Protein AF-A0A3B9KB75-F1 (afdb_monomer)

Mean predicted aligned error: 17.99 Å

Structure (mmCIF, N/CA/C/O backbone):
data_AF-A0A3B9KB75-F1
#
_entry.id   AF-A0A3B9KB75-F1
#
loop_
_atom_site.group_PDB
_atom_site.id
_atom_site.type_symbol
_atom_site.label_atom_id
_atom_site.label_alt_id
_atom_site.label_comp_id
_atom_site.label_asym_id
_atom_site.label_entity_id
_atom_site.label_seq_id
_atom_site.pdbx_PDB_ins_code
_atom_site.Cartn_x
_atom_site.Cartn_y
_atom_site.Cartn_z
_atom_site.occupancy
_atom_site.B_iso_or_equiv
_atom_site.auth_seq_id
_atom_site.auth_comp_id
_atom_site.auth_asym_id
_atom_site.auth_atom_id
_atom_site.pdbx_PDB_model_num
ATOM 1 N N . LEU A 1 1 ? 3.371 -0.347 7.540 1.00 91.69 1 LEU A N 1
ATOM 2 C CA . LEU A 1 1 ? 2.312 -0.522 8.559 1.00 91.69 1 LEU A CA 1
ATOM 3 C C . LEU A 1 1 ? 0.916 -0.661 7.947 1.00 91.69 1 LEU A C 1
ATOM 5 O O . LEU A 1 1 ? 0.312 -1.701 8.153 1.00 91.69 1 LEU A O 1
ATOM 9 N N . GLY A 1 2 ? 0.418 0.308 7.161 1.00 95.50 2 GLY A N 1
ATOM 10 C CA . GLY A 1 2 ? -0.931 0.232 6.563 1.00 95.50 2 GLY A CA 1
ATOM 11 C C . GLY A 1 2 ? -1.220 -1.076 5.812 1.00 95.50 2 GLY A C 1
ATOM 12 O O . GLY A 1 2 ? -2.215 -1.731 6.095 1.00 95.50 2 GLY A O 1
ATOM 13 N N . ALA A 1 3 ? -0.297 -1.525 4.954 1.00 96.75 3 ALA A N 1
ATOM 14 C CA . ALA A 1 3 ? -0.431 -2.798 4.237 1.00 96.75 3 ALA A CA 1
ATOM 15 C C . ALA A 1 3 ? -0.506 -4.023 5.167 1.00 96.75 3 ALA A C 1
ATOM 17 O O . ALA A 1 3 ? -1.253 -4.962 4.897 1.00 96.75 3 ALA A O 1
ATOM 18 N N . THR A 1 4 ? 0.236 -4.001 6.276 1.00 96.44 4 THR A N 1
ATOM 19 C CA . THR A 1 4 ? 0.211 -5.054 7.298 1.00 96.44 4 THR A CA 1
ATOM 20 C C . THR A 1 4 ? -1.165 -5.122 7.951 1.00 96.44 4 THR A C 1
ATOM 22 O O . THR A 1 4 ? -1.771 -6.185 7.967 1.00 96.44 4 THR A O 1
ATOM 25 N N . LEU A 1 5 ? -1.691 -3.986 8.424 1.00 96.00 5 LEU A N 1
ATOM 26 C CA . LEU A 1 5 ? -3.015 -3.927 9.049 1.00 96.00 5 LEU A CA 1
ATOM 27 C C . LEU A 1 5 ? -4.126 -4.298 8.068 1.00 96.00 5 LEU A C 1
ATOM 29 O O . LEU A 1 5 ? -5.001 -5.081 8.412 1.00 96.00 5 LEU A O 1
ATOM 33 N N . TYR A 1 6 ? -4.057 -3.807 6.832 1.00 97.38 6 TYR A N 1
ATOM 34 C CA . TYR A 1 6 ? -4.984 -4.198 5.775 1.00 97.38 6 TYR A CA 1
ATOM 35 C C . TYR A 1 6 ? -4.990 -5.717 5.562 1.00 97.38 6 TYR A C 1
ATOM 37 O O . TYR A 1 6 ? -6.054 -6.326 5.487 1.00 97.38 6 TYR A O 1
ATOM 45 N N . THR A 1 7 ? -3.810 -6.344 5.521 1.00 97.94 7 THR A N 1
ATOM 46 C CA . THR A 1 7 ? -3.691 -7.803 5.375 1.00 97.94 7 THR A CA 1
ATOM 47 C C . THR A 1 7 ? -4.284 -8.533 6.577 1.00 97.94 7 THR A C 1
ATOM 49 O O . THR A 1 7 ? -5.006 -9.504 6.392 1.00 97.94 7 THR A O 1
ATOM 52 N N . LEU A 1 8 ? -4.036 -8.059 7.801 1.00 96.75 8 LEU A N 1
ATOM 53 C CA . LEU A 1 8 ? -4.593 -8.674 9.010 1.00 96.75 8 LEU A CA 1
ATOM 54 C C . LEU A 1 8 ? -6.121 -8.559 9.070 1.00 96.75 8 LEU A C 1
ATOM 56 O O . LEU A 1 8 ? -6.784 -9.499 9.491 1.00 96.75 8 LEU A O 1
ATOM 60 N N . LEU A 1 9 ? -6.675 -7.426 8.634 1.00 94.69 9 LEU A N 1
ATOM 61 C CA . LEU A 1 9 ? -8.112 -7.160 8.702 1.00 94.69 9 LEU A CA 1
ATOM 62 C C . LEU A 1 9 ? -8.901 -7.799 7.556 1.00 94.69 9 LEU A C 1
ATOM 64 O O . LEU A 1 9 ? -10.060 -8.150 7.744 1.00 94.69 9 LEU A O 1
ATOM 68 N N . THR A 1 10 ? -8.297 -7.942 6.375 1.00 96.31 10 THR A N 1
ATOM 69 C CA . THR A 1 10 ? -8.992 -8.461 5.182 1.00 96.31 10 THR A CA 1
ATOM 70 C C . THR A 1 10 ? -8.570 -9.872 4.785 1.00 96.31 10 THR A C 1
ATOM 72 O O . THR A 1 10 ? -9.223 -10.488 3.950 1.00 96.31 10 THR A O 1
ATOM 75 N N . GLY A 1 11 ? -7.450 -10.379 5.309 1.00 96.69 11 GLY A N 1
ATOM 76 C CA . GLY A 1 11 ? -6.817 -11.613 4.836 1.00 96.69 11 GLY A CA 1
ATOM 77 C C . GLY A 1 11 ? -6.179 -11.500 3.444 1.00 96.69 11 GLY A C 1
ATOM 78 O O . GLY A 1 11 ? -5.657 -12.488 2.933 1.00 96.69 11 GLY A O 1
ATOM 79 N N . THR A 1 12 ? -6.199 -10.318 2.815 1.00 96.12 12 THR A N 1
ATOM 80 C CA . THR A 1 12 ? -5.701 -10.110 1.448 1.00 96.12 12 THR A CA 1
ATOM 81 C C . THR A 1 12 ? -4.470 -9.210 1.424 1.00 96.12 12 THR A C 1
ATOM 83 O O . THR A 1 12 ? -4.407 -8.190 2.108 1.00 96.12 12 THR A O 1
ATOM 86 N N . ILE A 1 13 ? -3.474 -9.578 0.617 1.00 96.94 13 ILE A N 1
ATOM 87 C CA . ILE A 1 13 ? -2.258 -8.775 0.448 1.00 96.94 13 ILE A CA 1
ATOM 88 C C . ILE A 1 13 ? -2.559 -7.649 -0.553 1.00 96.94 13 ILE A C 1
ATOM 90 O O . ILE A 1 13 ? -2.935 -7.947 -1.692 1.00 96.94 13 ILE A O 1
ATOM 94 N N . PRO A 1 14 ? -2.383 -6.366 -0.185 1.00 96.88 14 PRO A N 1
ATOM 95 C CA . PRO A 1 14 ? -2.659 -5.270 -1.102 1.00 96.88 14 PRO A CA 1
ATOM 96 C C . PRO A 1 14 ? -1.600 -5.207 -2.219 1.00 96.88 14 PRO A C 1
ATOM 98 O O . PRO A 1 14 ? -0.432 -5.545 -1.988 1.00 96.88 14 PRO A O 1
ATOM 101 N N . PRO A 1 15 ? -1.955 -4.724 -3.426 1.00 94.94 15 PRO A N 1
ATOM 102 C CA . PRO A 1 15 ? -0.988 -4.521 -4.500 1.00 94.94 15 PRO A CA 1
ATOM 103 C C . PRO A 1 15 ? 0.147 -3.581 -4.068 1.00 94.94 15 PRO A C 1
ATOM 105 O O . PRO A 1 15 ? -0.086 -2.549 -3.433 1.00 94.94 15 PRO A O 1
ATOM 108 N N . ASN A 1 16 ? 1.388 -3.909 -4.439 1.00 93.69 16 ASN A N 1
ATOM 109 C CA . ASN A 1 16 ? 2.538 -3.069 -4.101 1.00 93.69 16 ASN A CA 1
ATOM 110 C C . ASN A 1 16 ? 2.502 -1.709 -4.831 1.00 93.69 16 ASN A C 1
ATOM 112 O O . ASN A 1 16 ? 1.837 -1.544 -5.856 1.00 93.69 16 ASN A O 1
ATOM 116 N N 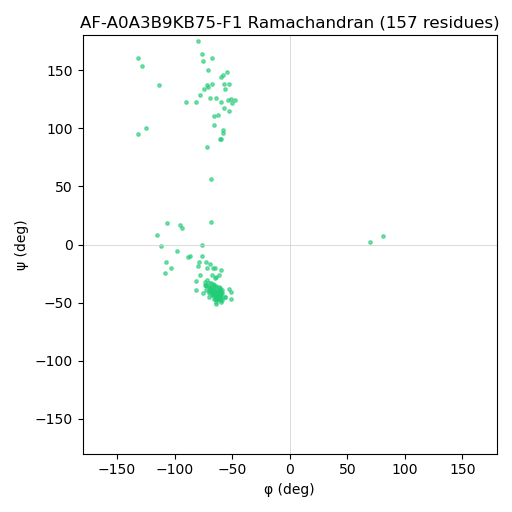. ALA A 1 17 ? 3.255 -0.735 -4.311 1.00 90.50 17 ALA A N 1
ATOM 117 C CA . ALA A 1 17 ? 3.233 0.643 -4.804 1.00 90.50 17 ALA A CA 1
ATOM 118 C C . ALA A 1 17 ? 3.620 0.769 -6.289 1.00 90.50 17 ALA A C 1
ATOM 120 O O . ALA A 1 17 ? 2.959 1.497 -7.023 1.00 90.50 17 ALA A O 1
ATOM 121 N N . ILE A 1 18 ? 4.634 0.028 -6.755 1.00 91.31 18 ILE A N 1
ATOM 122 C CA . ILE A 1 18 ? 5.079 0.074 -8.160 1.00 91.31 18 ILE A CA 1
ATOM 123 C C . ILE A 1 18 ? 3.956 -0.401 -9.086 1.00 91.31 18 ILE A C 1
ATOM 125 O O . ILE A 1 18 ? 3.632 0.266 -10.065 1.00 91.31 18 ILE A O 1
ATOM 129 N N . THR A 1 19 ? 3.312 -1.518 -8.746 1.00 91.19 19 THR A N 1
ATOM 130 C CA . THR A 1 19 ? 2.200 -2.082 -9.526 1.00 91.19 19 THR A CA 1
ATOM 131 C C . THR A 1 19 ? 1.026 -1.108 -9.588 1.00 91.19 19 THR A C 1
ATOM 133 O O . THR A 1 19 ? 0.430 -0.926 -10.650 1.00 91.19 19 THR A O 1
ATOM 136 N N . ARG A 1 20 ? 0.720 -0.441 -8.468 1.00 93.56 20 ARG A N 1
ATOM 137 C CA . ARG A 1 20 ? -0.334 0.578 -8.388 1.00 93.56 20 ARG A CA 1
ATOM 138 C C . ARG A 1 20 ? -0.023 1.786 -9.264 1.00 93.56 20 ARG A C 1
ATOM 140 O O . ARG A 1 20 ? -0.852 2.144 -10.089 1.00 93.56 20 ARG A O 1
ATOM 147 N N . VAL A 1 21 ? 1.186 2.346 -9.176 1.00 92.56 21 VAL A N 1
ATOM 148 C CA . VAL A 1 21 ? 1.617 3.486 -10.006 1.00 92.56 21 VAL A CA 1
ATOM 149 C C . VAL A 1 21 ? 1.552 3.152 -11.494 1.00 92.56 21 VAL A C 1
ATOM 151 O O . VAL A 1 21 ? 1.016 3.935 -12.276 1.00 92.56 21 VAL A O 1
ATOM 154 N N . THR A 1 22 ? 2.083 1.997 -11.898 1.00 90.44 22 THR A N 1
ATOM 155 C CA . THR A 1 22 ? 2.086 1.581 -13.306 1.00 90.44 22 THR A CA 1
ATOM 156 C C . THR A 1 22 ? 0.668 1.431 -13.844 1.00 90.44 22 THR A C 1
ATOM 158 O O . THR A 1 22 ? 0.387 1.869 -14.958 1.00 90.44 22 THR A O 1
ATOM 161 N N . ARG A 1 23 ? -0.245 0.863 -13.048 1.00 87.19 23 ARG A N 1
ATOM 162 C CA . ARG A 1 23 ? -1.636 0.687 -13.461 1.00 87.19 23 ARG A CA 1
ATOM 163 C C . ARG A 1 23 ? -2.380 2.016 -13.533 1.00 87.19 23 ARG A C 1
ATOM 165 O O . ARG A 1 23 ? -3.014 2.258 -14.550 1.00 87.19 23 ARG A O 1
ATOM 172 N N . SER A 1 24 ? -2.237 2.892 -12.538 1.00 84.50 24 SER A N 1
ATOM 173 C CA . SER A 1 24 ? -2.901 4.205 -12.517 1.00 84.50 24 SER A CA 1
ATOM 174 C C . SER A 1 24 ? -2.440 5.153 -13.633 1.00 84.50 24 SER A C 1
ATOM 176 O O . SER A 1 24 ? -3.146 6.097 -13.969 1.00 84.50 24 SER A O 1
ATOM 178 N N . LYS A 1 25 ? -1.260 4.923 -14.227 1.00 83.38 25 LYS A N 1
ATOM 179 C CA . LYS A 1 25 ? -0.781 5.672 -15.404 1.00 83.38 25 LYS A CA 1
ATOM 180 C C . LYS A 1 25 ? -1.412 5.211 -16.722 1.00 83.38 25 LYS A C 1
ATOM 182 O O . LYS A 1 25 ? -1.305 5.919 -17.721 1.00 83.38 25 LYS A O 1
ATOM 187 N N . SER A 1 26 ? -2.048 4.040 -16.748 1.00 83.06 26 SER A N 1
ATOM 188 C CA . SER A 1 26 ? -2.797 3.584 -17.917 1.00 83.06 26 SER A CA 1
ATOM 189 C C . SER A 1 26 ? -4.075 4.409 -18.067 1.00 83.06 26 SER A C 1
ATOM 191 O O . SER A 1 26 ? -4.776 4.666 -17.088 1.00 83.06 26 SER A O 1
ATOM 193 N N . LYS A 1 27 ? -4.385 4.841 -19.294 1.00 71.31 27 LYS A N 1
ATOM 194 C CA . LYS A 1 27 ? -5.541 5.701 -19.594 1.00 71.31 27 LYS A CA 1
ATOM 195 C C . LYS A 1 27 ? -6.829 5.082 -19.023 1.00 71.31 27 LYS A C 1
ATOM 197 O O . LYS A 1 27 ? -7.255 4.024 -19.474 1.00 71.31 27 LYS A O 1
ATOM 202 N N . GLY A 1 28 ? -7.440 5.756 -18.046 1.00 67.12 28 GLY A N 1
ATOM 203 C CA . GLY A 1 28 ? -8.728 5.370 -17.454 1.00 67.12 28 GLY A CA 1
ATOM 204 C C . GLY A 1 28 ? -8.675 4.272 -16.384 1.00 67.12 28 GLY A C 1
ATOM 205 O O . GLY A 1 28 ? -9.727 3.808 -15.954 1.00 67.12 28 GLY A O 1
ATOM 206 N N . ALA A 1 29 ? -7.490 3.839 -15.947 1.00 77.38 29 ALA A N 1
ATOM 207 C CA . ALA A 1 29 ? -7.371 2.839 -14.893 1.00 77.38 29 ALA A CA 1
ATOM 208 C C . ALA A 1 29 ? -7.298 3.496 -13.505 1.00 77.38 29 ALA A C 1
ATOM 210 O O . ALA A 1 29 ? -6.404 4.292 -13.225 1.00 77.38 29 ALA A O 1
ATOM 211 N N . ASN A 1 30 ? -8.224 3.120 -12.623 1.00 84.62 30 ASN A N 1
ATOM 212 C CA . ASN A 1 30 ? -8.202 3.531 -11.222 1.00 84.62 30 ASN A CA 1
ATOM 213 C C . ASN A 1 30 ? -7.148 2.747 -10.429 1.00 84.62 30 ASN A C 1
ATOM 215 O O . ASN A 1 30 ? -6.673 1.686 -10.852 1.00 84.62 30 ASN A O 1
ATOM 219 N N . ASP A 1 31 ? -6.815 3.267 -9.250 1.00 90.25 31 ASP A N 1
ATOM 220 C CA . ASP A 1 31 ? -5.973 2.573 -8.284 1.00 90.25 31 ASP A CA 1
ATOM 221 C C . ASP A 1 31 ? -6.542 1.172 -7.977 1.00 90.25 31 ASP A C 1
ATOM 223 O O . ASP A 1 31 ? -7.709 1.062 -7.595 1.00 90.25 31 ASP A O 1
ATOM 227 N N . PRO A 1 32 ? -5.761 0.086 -8.147 1.00 91.69 32 PRO A N 1
ATOM 228 C CA . PRO A 1 32 ? -6.259 -1.267 -7.923 1.00 91.69 32 PRO A CA 1
ATOM 229 C C . PRO A 1 32 ? -6.389 -1.651 -6.443 1.00 91.69 32 PRO A C 1
ATOM 231 O O . PRO A 1 32 ? -6.767 -2.789 -6.156 1.00 91.69 32 PRO A O 1
ATOM 234 N N . LEU A 1 33 ? -6.043 -0.770 -5.500 1.00 94.19 33 LEU A N 1
ATOM 235 C CA . LEU A 1 33 ? -6.292 -1.009 -4.083 1.0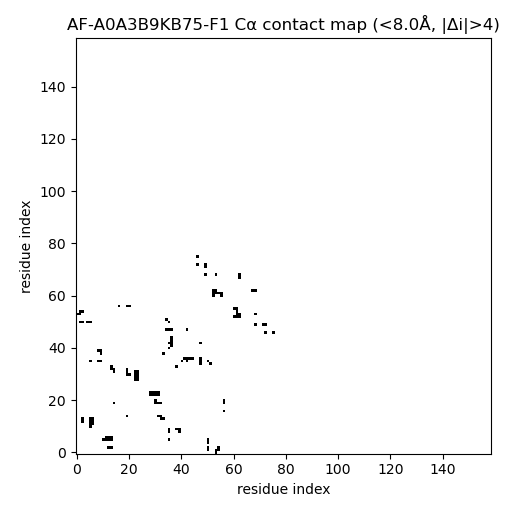0 94.19 33 LEU A CA 1
ATOM 236 C C . LEU A 1 33 ? -7.803 -1.043 -3.813 1.00 94.19 33 LEU A C 1
ATOM 238 O O . LEU A 1 33 ? -8.484 -0.024 -3.885 1.00 94.19 33 LEU A O 1
ATOM 242 N N . SER A 1 34 ? -8.321 -2.226 -3.480 1.00 94.75 34 SER A N 1
ATOM 243 C CA . SER A 1 34 ? -9.715 -2.372 -3.062 1.00 94.75 34 SER A CA 1
ATOM 244 C C . SER A 1 34 ? -9.916 -1.780 -1.661 1.00 94.75 34 SER A C 1
ATOM 246 O O . SER A 1 34 ? -9.082 -2.013 -0.786 1.00 94.75 34 SER A O 1
ATOM 248 N N . PRO A 1 35 ? -11.007 -1.038 -1.413 1.00 95.31 35 PRO A N 1
ATOM 249 C CA . PRO A 1 35 ? -11.401 -0.662 -0.060 1.00 95.31 35 PRO A CA 1
ATOM 250 C C . PRO A 1 35 ? -11.584 -1.903 0.827 1.00 95.31 35 PRO A C 1
ATOM 252 O O . PRO A 1 35 ? -12.249 -2.867 0.438 1.00 95.31 35 PRO A O 1
ATOM 255 N N . ALA A 1 36 ? -11.031 -1.872 2.037 1.00 96.00 36 ALA A N 1
ATOM 256 C CA . ALA A 1 36 ? -11.125 -2.951 3.014 1.00 96.00 36 ALA A CA 1
ATOM 257 C C . ALA A 1 36 ? -12.580 -3.244 3.398 1.00 96.00 36 ALA A C 1
ATOM 259 O O . ALA A 1 36 ? -12.961 -4.406 3.523 1.00 96.00 36 ALA A O 1
ATOM 260 N N . LYS A 1 37 ? -13.416 -2.205 3.509 1.00 95.62 37 LYS A N 1
ATOM 261 C CA . LYS A 1 37 ? -14.847 -2.356 3.813 1.00 95.62 37 LYS A CA 1
ATOM 262 C C . LYS A 1 37 ? -15.623 -3.110 2.728 1.00 95.62 37 LYS A C 1
ATOM 264 O O . LYS A 1 37 ? -16.615 -3.761 3.039 1.00 95.62 37 LYS A O 1
ATOM 269 N N . LEU A 1 38 ? -15.181 -3.055 1.466 1.00 95.88 38 LEU A N 1
ATOM 270 C CA . LEU A 1 38 ? -15.798 -3.855 0.401 1.00 95.88 38 LEU A CA 1
ATOM 271 C C . LEU A 1 38 ? -15.469 -5.346 0.541 1.00 95.88 38 LEU A C 1
ATOM 273 O O . LEU A 1 38 ? -16.284 -6.179 0.161 1.00 95.88 38 LEU A O 1
ATOM 277 N N . LEU A 1 39 ? -14.298 -5.681 1.088 1.00 95.38 39 LEU A N 1
ATOM 278 C CA . LEU A 1 39 ? -13.891 -7.068 1.329 1.00 95.38 39 LEU A CA 1
ATOM 279 C C . LEU A 1 39 ? -14.490 -7.626 2.622 1.00 95.38 39 LEU A C 1
ATOM 281 O O . LEU A 1 39 ? -14.898 -8.782 2.670 1.00 95.38 39 LEU A O 1
ATOM 285 N N . VAL A 1 40 ? -14.552 -6.801 3.668 1.00 96.38 40 VAL A N 1
ATOM 286 C CA . VAL A 1 40 ? -15.090 -7.163 4.980 1.00 96.38 40 VAL A CA 1
ATOM 287 C C . VAL A 1 40 ? -16.060 -6.062 5.432 1.00 96.38 40 VAL A C 1
ATOM 289 O O . VAL A 1 40 ? -15.630 -5.074 6.030 1.00 96.38 40 VAL A O 1
ATOM 292 N N . PRO A 1 41 ? -17.379 -6.217 5.192 1.00 94.12 41 PRO A N 1
ATOM 293 C CA . PRO A 1 41 ? -18.386 -5.189 5.495 1.00 94.12 41 PRO A CA 1
ATOM 294 C C . PRO A 1 41 ? -18.478 -4.779 6.969 1.00 94.12 41 PRO A C 1
ATOM 296 O O . PRO A 1 41 ? -18.953 -3.686 7.272 1.00 94.12 41 PRO A O 1
ATOM 299 N N . ALA A 1 42 ? -18.013 -5.641 7.879 1.00 91.44 42 ALA A N 1
ATOM 300 C CA . ALA A 1 42 ? -17.939 -5.361 9.311 1.00 91.44 42 ALA A CA 1
ATOM 301 C C . ALA A 1 42 ? -16.884 -4.296 9.670 1.00 91.44 42 ALA A C 1
ATOM 303 O O . ALA A 1 42 ? -16.925 -3.747 10.770 1.00 91.44 42 ALA A O 1
ATOM 304 N N . ILE A 1 43 ? -15.944 -3.989 8.766 1.00 92.12 43 ILE A N 1
ATOM 305 C CA . ILE A 1 43 ? -14.944 -2.943 8.990 1.00 92.12 43 ILE A CA 1
ATOM 306 C C . ILE A 1 43 ? -15.631 -1.564 8.966 1.00 92.12 43 ILE A C 1
ATOM 308 O O . ILE A 1 43 ? -16.294 -1.217 7.980 1.00 92.12 43 ILE A O 1
ATOM 312 N N . PRO A 1 44 ? -15.455 -0.734 10.014 1.00 91.81 44 PRO A N 1
ATOM 313 C CA . PRO A 1 44 ? -15.989 0.622 10.035 1.00 91.81 44 PRO A CA 1
ATOM 314 C C . PRO A 1 44 ? -15.442 1.480 8.891 1.00 91.81 44 PRO A C 1
ATOM 316 O O . PRO A 1 44 ? -14.262 1.406 8.546 1.00 91.81 44 PRO A O 1
ATOM 319 N N . THR A 1 45 ? -16.284 2.366 8.351 1.00 92.75 45 THR A N 1
ATOM 320 C CA . THR A 1 45 ? -15.920 3.279 7.251 1.00 92.75 45 THR A CA 1
ATOM 321 C C . THR A 1 45 ? -14.660 4.082 7.564 1.00 92.75 45 THR A C 1
ATOM 323 O O . THR A 1 45 ? -13.811 4.274 6.703 1.00 92.75 45 THR A O 1
ATOM 326 N N . THR A 1 46 ? -14.487 4.523 8.805 1.00 92.69 46 THR A N 1
ATOM 327 C CA . THR A 1 46 ? -13.323 5.332 9.160 1.00 92.69 46 THR A CA 1
ATOM 328 C C . THR A 1 46 ? -12.031 4.531 9.221 1.00 92.69 46 THR A C 1
ATOM 330 O O . THR A 1 46 ? -10.994 5.041 8.807 1.00 92.69 46 THR A O 1
ATOM 333 N N . VAL A 1 47 ? -12.081 3.270 9.667 1.00 94.50 47 VAL A N 1
ATOM 334 C CA . VAL A 1 47 ? -10.920 2.368 9.595 1.00 94.50 47 VAL A CA 1
ATOM 335 C C . VAL A 1 47 ? -10.551 2.130 8.132 1.00 94.50 47 VAL A C 1
ATOM 337 O O . VAL A 1 47 ? -9.376 2.183 7.782 1.00 94.50 47 VAL A O 1
ATOM 340 N N . ASP A 1 48 ? -11.544 1.952 7.260 1.00 95.75 48 ASP A N 1
ATOM 341 C CA . ASP A 1 48 ? -11.325 1.839 5.819 1.00 95.75 48 ASP A CA 1
ATOM 342 C C . ASP A 1 48 ? -10.645 3.088 5.231 1.00 95.75 48 ASP A C 1
ATOM 344 O O . ASP A 1 48 ? -9.598 2.975 4.592 1.00 95.75 48 ASP A O 1
ATOM 348 N N . HIS A 1 49 ? -11.148 4.289 5.529 1.00 95.62 49 HIS A N 1
ATOM 349 C CA . HIS A 1 49 ? -10.507 5.540 5.109 1.00 95.62 49 HIS A CA 1
ATOM 350 C C . HIS A 1 49 ? -9.091 5.699 5.673 1.00 95.62 49 HIS A C 1
ATOM 352 O O . HIS A 1 49 ? -8.195 6.159 4.964 1.00 95.62 49 HIS A O 1
ATOM 358 N N . ALA A 1 50 ? -8.859 5.291 6.922 1.00 96.00 50 ALA A N 1
ATOM 359 C CA . ALA A 1 50 ? -7.535 5.310 7.530 1.00 96.00 50 ALA A CA 1
ATOM 360 C C . ALA A 1 50 ? -6.567 4.382 6.789 1.00 96.00 50 ALA A C 1
ATOM 362 O O . ALA A 1 50 ? -5.436 4.770 6.504 1.00 96.00 50 ALA A O 1
ATOM 363 N N . LEU A 1 51 ? -7.010 3.175 6.428 1.00 96.62 51 LEU A N 1
ATOM 364 C CA . LEU A 1 51 ? -6.217 2.231 5.643 1.00 96.62 51 LEU A CA 1
ATOM 365 C C . LEU A 1 51 ? -5.912 2.780 4.246 1.00 96.62 51 LEU A C 1
ATOM 367 O O . LEU A 1 51 ? -4.762 2.702 3.808 1.00 96.62 51 LEU A O 1
ATOM 371 N N . GLN A 1 52 ? -6.901 3.378 3.575 1.00 96.06 52 GLN A N 1
ATOM 372 C CA . GLN A 1 52 ? -6.708 4.013 2.269 1.00 96.06 52 GLN A CA 1
ATOM 373 C C . GLN A 1 52 ? -5.684 5.152 2.350 1.00 96.06 52 GLN A C 1
ATOM 375 O O . GLN A 1 52 ? -4.729 5.172 1.573 1.00 96.06 52 GLN A O 1
ATOM 380 N N . ARG A 1 53 ? -5.814 6.045 3.340 1.00 96.62 53 ARG A N 1
ATOM 381 C CA . ARG A 1 53 ? -4.879 7.154 3.564 1.00 96.62 53 ARG A CA 1
ATOM 382 C C . ARG A 1 53 ? -3.474 6.660 3.900 1.00 96.62 53 ARG A C 1
ATOM 384 O O . ARG A 1 53 ? -2.502 7.100 3.297 1.00 96.62 53 ARG A O 1
ATOM 391 N N . ALA A 1 54 ? -3.341 5.698 4.812 1.00 96.94 54 ALA A N 1
ATOM 392 C CA . ALA A 1 54 ? -2.046 5.124 5.189 1.00 96.94 54 ALA A CA 1
ATOM 393 C C . ALA A 1 54 ? -1.326 4.446 4.009 1.00 96.94 54 ALA A C 1
ATOM 395 O O . ALA A 1 54 ? -0.097 4.340 4.006 1.00 96.94 54 ALA A O 1
ATOM 396 N N . MET A 1 55 ? -2.085 3.980 3.014 1.00 96.56 55 MET A N 1
ATOM 397 C CA . MET A 1 55 ? -1.582 3.342 1.801 1.00 96.56 55 MET A CA 1
ATOM 398 C C . MET A 1 55 ? -1.701 4.228 0.556 1.00 96.56 55 MET A C 1
ATOM 400 O O . MET A 1 55 ? -1.626 3.701 -0.554 1.00 96.56 55 MET A O 1
ATOM 404 N N . ALA A 1 56 ? -1.865 5.544 0.686 1.00 95.25 56 ALA A N 1
ATOM 405 C CA . ALA A 1 56 ? -1.880 6.428 -0.475 1.00 95.25 56 ALA A CA 1
ATOM 406 C C . ALA A 1 56 ? -0.570 6.310 -1.284 1.00 95.25 56 ALA A C 1
ATOM 408 O O . ALA A 1 56 ? 0.504 6.065 -0.724 1.00 95.25 56 ALA A O 1
ATOM 409 N N . ILE A 1 57 ? -0.667 6.438 -2.614 1.00 93.19 57 ILE A N 1
ATOM 410 C CA . ILE A 1 57 ? 0.492 6.364 -3.521 1.00 93.19 57 ILE A CA 1
ATOM 411 C C . ILE A 1 57 ? 1.437 7.546 -3.274 1.00 93.19 57 ILE A C 1
ATOM 413 O O . ILE A 1 57 ? 2.649 7.359 -3.168 1.00 93.19 57 ILE A O 1
ATOM 417 N N . SER A 1 58 ? 0.878 8.755 -3.180 1.00 92.38 58 SER A N 1
ATOM 418 C CA . SER A 1 58 ? 1.623 9.959 -2.821 1.00 92.38 58 SER A CA 1
ATOM 419 C C . SER A 1 58 ? 1.925 9.952 -1.330 1.00 92.38 58 SER A C 1
ATOM 421 O O . SER A 1 58 ? 1.040 9.723 -0.507 1.00 92.38 58 SER A O 1
ATOM 423 N N . SER A 1 59 ? 3.168 10.255 -0.962 1.00 91.88 59 SER A N 1
ATOM 424 C CA . SER A 1 59 ? 3.533 10.412 0.444 1.00 91.88 59 SER A CA 1
ATOM 425 C C . SER A 1 59 ? 2.842 11.599 1.106 1.00 91.88 59 SER A C 1
ATOM 427 O O . SER A 1 59 ? 2.602 11.524 2.304 1.00 91.88 59 SER A O 1
ATOM 429 N N . ALA A 1 60 ? 2.508 12.646 0.343 1.00 95.25 60 ALA A N 1
ATOM 430 C CA . ALA A 1 60 ? 1.829 13.839 0.851 1.00 95.25 60 ALA A CA 1
ATOM 431 C C . ALA A 1 60 ? 0.387 13.553 1.301 1.00 95.25 60 ALA A C 1
ATOM 433 O O . ALA A 1 60 ? -0.124 14.223 2.191 1.00 95.25 60 ALA A O 1
ATOM 434 N N . ASP A 1 61 ? -0.238 12.522 0.730 1.00 95.44 61 ASP A N 1
ATOM 435 C CA . ASP A 1 61 ? -1.600 12.117 1.080 1.00 95.44 61 ASP A CA 1
ATOM 436 C C . ASP A 1 61 ? -1.628 11.146 2.276 1.00 95.44 61 ASP A C 1
ATOM 438 O O . ASP A 1 61 ? -2.695 10.844 2.812 1.00 95.44 61 ASP A O 1
ATOM 442 N N . ARG A 1 62 ? -0.467 10.639 2.720 1.00 95.31 62 ARG A N 1
ATOM 443 C CA . ARG A 1 62 ? -0.370 9.719 3.864 1.00 95.31 62 ARG A CA 1
ATO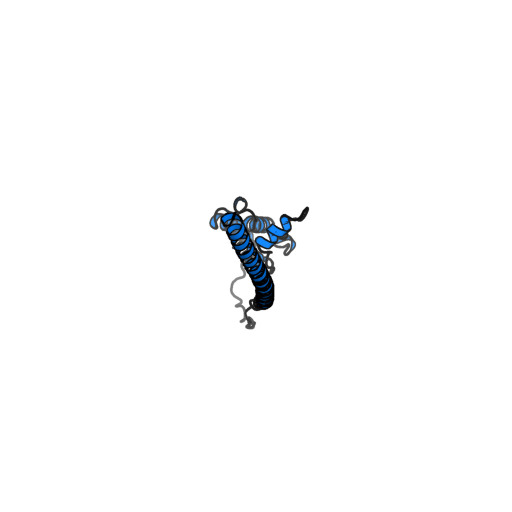M 444 C C . ARG A 1 62 ? -0.445 10.462 5.199 1.00 95.31 62 ARG A C 1
ATOM 446 O O . ARG A 1 62 ? -0.530 11.686 5.272 1.00 95.31 62 ARG A O 1
ATOM 453 N N . PHE A 1 63 ? -0.464 9.693 6.283 1.00 96.50 63 PHE A N 1
ATOM 454 C CA . PHE A 1 63 ? -0.208 10.247 7.609 1.00 96.50 63 PHE A CA 1
ATOM 455 C C . PHE A 1 63 ? 1.245 10.700 7.698 1.00 96.50 63 PHE A C 1
ATOM 457 O O . PHE A 1 63 ? 2.143 10.000 7.224 1.00 96.50 63 PHE A O 1
ATOM 464 N N . GLU A 1 64 ? 1.450 11.864 8.301 1.00 95.56 64 GLU A N 1
ATOM 465 C CA . GLU A 1 64 ? 2.776 12.451 8.477 1.00 95.56 64 GLU A CA 1
ATOM 466 C C . GLU A 1 64 ? 3.592 11.653 9.498 1.00 95.56 64 GLU A C 1
ATOM 468 O O . GLU A 1 64 ? 4.787 11.426 9.315 1.00 95.56 64 GLU A O 1
ATOM 473 N N . THR A 1 65 ? 2.919 11.149 10.535 1.00 95.94 65 THR A N 1
ATOM 474 C CA . THR A 1 65 ? 3.524 10.354 11.603 1.00 95.94 65 THR A CA 1
ATOM 475 C C . THR A 1 65 ? 2.726 9.083 11.886 1.00 95.94 65 THR A C 1
ATOM 477 O O . THR A 1 65 ? 1.546 8.955 11.538 1.00 95.94 65 THR A O 1
ATOM 480 N N . VAL A 1 66 ? 3.375 8.106 12.524 1.00 93.44 66 VAL A N 1
ATOM 481 C CA . VAL A 1 66 ? 2.722 6.847 12.916 1.00 93.44 66 VAL A CA 1
ATOM 482 C C . VAL A 1 66 ? 1.722 7.093 14.046 1.00 93.44 66 VAL A C 1
ATOM 484 O O . VAL A 1 66 ? 0.664 6.469 14.078 1.00 93.44 66 VAL A O 1
ATOM 487 N N . GLU A 1 67 ? 2.016 8.042 14.929 1.00 94.94 67 GLU A N 1
ATOM 488 C CA . GLU A 1 67 ? 1.174 8.450 16.050 1.00 94.94 67 GLU A CA 1
ATOM 489 C C . GLU A 1 67 ? -0.170 8.982 15.552 1.00 94.94 67 GLU A C 1
ATOM 491 O O . GLU A 1 67 ? -1.213 8.582 16.065 1.00 94.94 67 GLU A O 1
ATOM 496 N N . GLN A 1 68 ? -0.160 9.808 14.499 1.00 93.69 68 GLN A N 1
ATOM 497 C CA . GLN A 1 68 ? -1.378 10.332 13.878 1.00 93.69 68 GLN A CA 1
ATOM 498 C C . GLN A 1 68 ? -2.259 9.200 13.331 1.00 93.69 68 GLN A C 1
ATOM 500 O O . GLN A 1 68 ? -3.481 9.212 13.491 1.00 93.69 68 GLN A O 1
ATOM 505 N N . PHE A 1 69 ? -1.639 8.200 12.702 1.00 94.69 69 PHE A N 1
ATOM 506 C CA . PHE A 1 69 ? -2.357 7.030 12.209 1.00 94.69 69 PHE A CA 1
ATOM 507 C C . PHE A 1 69 ? -2.938 6.192 13.359 1.00 94.69 69 PHE A C 1
ATOM 509 O O . PHE A 1 69 ? -4.097 5.782 13.299 1.00 94.69 69 PHE A O 1
ATOM 516 N N . TRP A 1 70 ? -2.161 5.971 14.422 1.00 91.31 70 TRP A N 1
ATOM 517 C CA . TRP A 1 70 ? -2.575 5.176 15.580 1.00 91.31 70 TRP A CA 1
ATOM 518 C C . TRP A 1 70 ? -3.704 5.830 16.380 1.00 91.31 70 TRP A C 1
ATOM 520 O O . TRP A 1 70 ? -4.651 5.152 16.774 1.00 91.31 70 TRP A O 1
ATOM 530 N N . GLN A 1 71 ? -3.649 7.149 16.575 1.00 91.25 71 GLN A N 1
ATOM 531 C CA . GLN A 1 71 ? -4.708 7.907 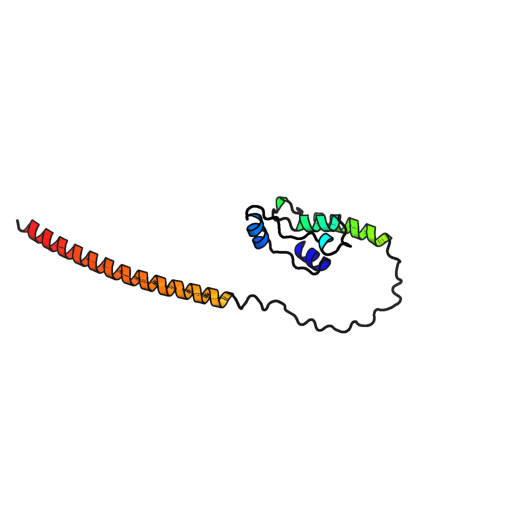17.243 1.00 91.25 71 GLN A CA 1
ATOM 532 C C . GLN A 1 71 ? -6.054 7.709 16.548 1.00 91.25 71 GLN A C 1
ATOM 534 O O . GLN A 1 71 ? -7.047 7.420 17.210 1.00 91.25 71 GLN A O 1
ATOM 539 N N . LEU A 1 72 ? -6.076 7.787 15.216 1.00 89.69 72 LEU A N 1
ATOM 540 C CA . LEU A 1 72 ? -7.304 7.630 14.443 1.00 89.69 72 LEU A CA 1
ATOM 541 C C . LEU A 1 72 ? -7.891 6.214 14.577 1.00 89.69 72 LEU A C 1
ATOM 543 O O . LEU A 1 72 ? -9.105 6.069 14.672 1.00 89.69 72 LEU A O 1
ATOM 547 N N . LEU A 1 73 ? -7.052 5.176 14.657 1.00 88.56 73 LEU A N 1
ATOM 548 C CA . LEU A 1 73 ? -7.513 3.801 14.894 1.00 88.56 73 LEU A CA 1
ATOM 549 C C . LEU A 1 73 ? -8.046 3.588 16.320 1.00 88.56 73 LEU A C 1
ATOM 551 O O . LEU A 1 73 ? -9.057 2.908 16.499 1.00 88.56 73 LEU A O 1
ATOM 555 N N . ASN A 1 74 ? -7.398 4.174 17.330 1.00 85.69 74 ASN A N 1
ATOM 556 C CA . ASN A 1 74 ? -7.778 3.974 18.732 1.00 85.69 74 ASN A CA 1
ATOM 557 C C . ASN A 1 74 ? -9.116 4.602 19.100 1.00 85.69 74 ASN A C 1
ATOM 559 O O . ASN A 1 74 ? -9.826 4.024 19.917 1.00 85.69 74 ASN A O 1
ATOM 563 N N . VAL A 1 75 ? -9.480 5.730 18.483 1.00 78.75 75 VAL A N 1
ATOM 564 C CA . VAL A 1 75 ? -10.802 6.349 18.685 1.00 78.75 75 VAL A CA 1
ATOM 565 C C . VAL A 1 75 ? -11.915 5.307 1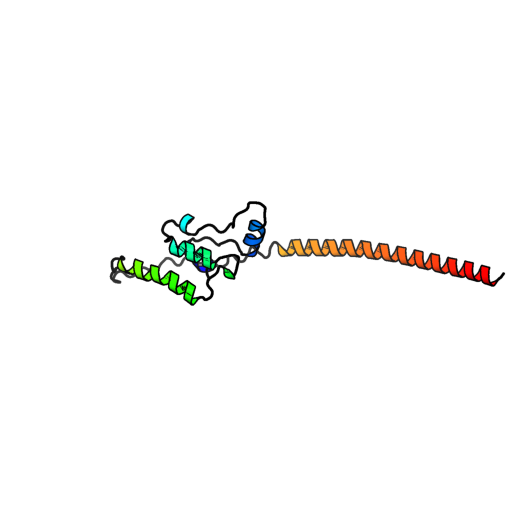8.481 1.00 78.75 75 VAL A C 1
ATOM 567 O O . VAL A 1 75 ? -12.813 5.197 19.309 1.00 78.75 75 VAL A O 1
ATOM 570 N N . TYR A 1 76 ? -11.786 4.435 17.475 1.00 69.81 76 TYR A N 1
ATOM 571 C CA . TYR A 1 76 ? -12.753 3.359 17.219 1.00 69.81 76 TYR A CA 1
ATOM 572 C C . TYR A 1 76 ? -12.656 2.189 18.192 1.00 69.81 76 TYR A C 1
ATOM 574 O O . TYR A 1 76 ? -13.681 1.667 18.630 1.00 69.81 76 TYR A O 1
ATOM 582 N N . ALA A 1 77 ? -11.438 1.767 18.537 1.00 70.88 77 ALA A N 1
ATOM 583 C CA . ALA A 1 77 ? -11.245 0.664 19.473 1.00 70.88 77 ALA A CA 1
ATOM 584 C C . ALA A 1 77 ? -11.864 0.984 20.844 1.00 70.88 77 ALA A C 1
ATOM 586 O O . ALA A 1 77 ? -12.507 0.127 21.448 1.00 70.88 77 ALA A O 1
ATOM 587 N N . THR A 1 78 ? -11.723 2.229 21.305 1.00 63.66 78 THR A N 1
ATOM 588 C CA . THR A 1 78 ? -12.292 2.686 22.575 1.00 63.66 78 THR A CA 1
ATOM 589 C C . THR A 1 78 ? -13.819 2.776 22.525 1.00 63.66 78 THR A C 1
ATOM 591 O O . THR A 1 78 ? -14.474 2.369 23.481 1.00 63.66 78 THR A O 1
ATOM 594 N N . GLU A 1 79 ? -14.409 3.225 21.413 1.00 60.66 79 GLU A N 1
ATOM 595 C CA . GLU A 1 79 ? -15.870 3.301 21.255 1.00 60.66 79 GLU A CA 1
ATOM 596 C C . GLU A 1 79 ? -16.541 1.916 21.180 1.00 60.66 79 GLU A C 1
ATOM 598 O O . GLU A 1 79 ? -17.609 1.711 21.759 1.00 60.66 79 GLU A O 1
ATOM 603 N N . GLN A 1 80 ? -15.914 0.931 20.527 1.00 58.56 80 GLN A N 1
ATOM 604 C CA . GLN A 1 80 ? -16.469 -0.427 20.400 1.00 58.56 80 GL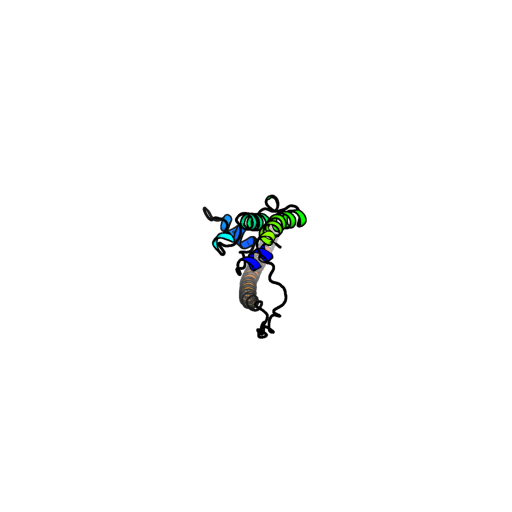N A CA 1
ATOM 605 C C . GLN A 1 80 ? -16.303 -1.280 21.669 1.00 58.56 80 GLN A C 1
ATOM 607 O O . GLN A 1 80 ? -17.115 -2.172 21.920 1.00 58.56 80 GLN A O 1
ATOM 612 N N . GLN A 1 81 ? -15.299 -1.000 22.506 1.00 53.84 81 GLN A N 1
ATOM 613 C CA . GLN A 1 81 ? -15.090 -1.716 23.772 1.00 53.84 81 GLN A CA 1
ATOM 614 C C . GLN A 1 81 ? -16.197 -1.483 24.809 1.00 53.84 81 GLN A C 1
ATOM 616 O O . GLN A 1 81 ? -16.375 -2.315 25.696 1.00 53.84 81 GLN A O 1
ATOM 621 N N . VAL A 1 82 ? -16.977 -0.405 24.691 1.00 55.62 82 VAL A N 1
ATOM 622 C CA . VAL A 1 82 ? -18.072 -0.101 25.629 1.00 55.62 82 VAL A CA 1
ATOM 623 C C . VAL A 1 82 ? -19.281 -1.039 25.441 1.00 55.62 82 VAL A C 1
ATOM 625 O O . VAL A 1 82 ? -20.122 -1.128 26.332 1.00 55.62 82 VAL A O 1
ATOM 628 N N . GLN A 1 83 ? -19.368 -1.785 24.330 1.00 50.47 83 GLN A N 1
ATOM 629 C CA . GLN A 1 83 ? -20.540 -2.614 23.995 1.00 50.47 83 GLN A CA 1
ATOM 630 C C . GLN A 1 83 ? -20.311 -4.133 24.027 1.00 50.47 83 GLN A C 1
ATOM 632 O O . GLN A 1 83 ? -21.259 -4.886 23.803 1.00 50.47 83 GLN A O 1
ATOM 637 N N . LEU A 1 84 ? -19.102 -4.621 24.323 1.00 52.09 84 LEU A N 1
ATOM 638 C CA . LEU A 1 84 ? -18.912 -6.059 24.528 1.00 52.09 84 LEU A CA 1
ATOM 639 C C . LEU A 1 84 ? -19.411 -6.442 25.932 1.00 52.09 84 LEU A C 1
ATOM 641 O O . LEU A 1 84 ? -18.956 -5.838 26.909 1.00 52.09 84 LEU A O 1
ATOM 645 N N . PRO A 1 85 ? -20.283 -7.462 26.083 1.00 47.84 85 PRO A N 1
ATOM 646 C CA . PRO A 1 85 ? -20.481 -8.096 27.376 1.00 47.84 85 PRO A CA 1
ATOM 647 C C . PRO A 1 85 ? -19.102 -8.468 27.910 1.00 47.84 85 PRO A C 1
ATOM 649 O O . PRO A 1 85 ? -18.323 -9.125 27.216 1.00 47.84 85 PRO A O 1
ATOM 652 N N . ARG A 1 86 ? -18.778 -8.010 29.120 1.00 51.44 86 ARG A N 1
ATOM 653 C CA . ARG A 1 86 ? -17.600 -8.461 29.854 1.00 51.44 86 ARG A CA 1
ATOM 654 C C . ARG A 1 86 ? -17.771 -9.962 30.072 1.00 51.44 86 ARG A C 1
ATOM 656 O O . ARG A 1 86 ? -18.396 -10.376 31.040 1.00 51.44 86 ARG A O 1
ATOM 663 N N . VAL A 1 87 ? -17.270 -10.762 29.134 1.00 54.62 87 VAL A N 1
ATOM 664 C CA . VAL A 1 87 ? -17.103 -12.199 29.313 1.00 54.62 87 VAL A CA 1
ATOM 665 C C . VAL A 1 87 ? -16.059 -12.329 30.407 1.00 54.62 87 VAL A C 1
ATOM 667 O O . VAL A 1 87 ? -14.881 -12.038 30.206 1.00 54.62 87 VAL A O 1
ATOM 670 N N . THR A 1 88 ? -16.534 -12.638 31.607 1.00 48.09 88 THR A N 1
ATOM 671 C CA . THR A 1 88 ? -15.724 -13.076 32.733 1.00 48.09 88 THR A CA 1
ATOM 672 C C . THR A 1 88 ? -14.783 -14.163 32.221 1.00 48.09 88 THR A C 1
ATOM 674 O O . THR A 1 88 ? -15.238 -15.128 31.608 1.00 48.09 88 THR A O 1
ATOM 677 N N . SER A 1 89 ? -13.477 -13.983 32.417 1.00 59.34 89 SER A N 1
ATOM 678 C CA . SER A 1 89 ? -12.428 -14.950 32.067 1.00 59.34 89 SER A CA 1
ATOM 679 C C . SER A 1 89 ? -12.489 -16.206 32.949 1.00 59.34 89 SER A C 1
ATOM 681 O O . SER A 1 89 ? -11.519 -16.528 33.628 1.00 59.34 89 SER A O 1
ATOM 683 N N . GLU A 1 90 ? -13.629 -16.891 32.980 1.00 52.81 90 GLU A N 1
ATOM 684 C CA . GLU A 1 90 ? -13.853 -18.091 33.795 1.00 52.81 90 GLU A CA 1
ATOM 685 C C . GLU A 1 90 ? -14.091 -19.351 32.953 1.00 52.81 90 GLU A C 1
ATOM 687 O O . GLU A 1 90 ? -14.363 -20.414 33.498 1.00 52.81 90 GLU A O 1
ATOM 692 N N . ASP A 1 91 ? -13.915 -19.267 31.633 1.00 59.59 91 ASP A N 1
ATOM 693 C CA . ASP A 1 91 ? -13.802 -20.449 30.782 1.00 59.59 91 ASP A CA 1
ATOM 694 C C . ASP A 1 91 ? -12.498 -20.366 29.985 1.00 59.59 91 ASP A C 1
ATOM 696 O O . ASP A 1 91 ? -12.340 -19.586 29.041 1.00 59.59 91 ASP A O 1
ATOM 700 N N . ALA A 1 92 ? -11.498 -21.098 30.470 1.00 61.31 92 ALA A N 1
ATOM 701 C CA . ALA A 1 92 ? -10.176 -21.155 29.874 1.00 61.31 92 ALA A CA 1
ATOM 702 C C . ALA A 1 92 ? -10.278 -21.777 28.468 1.00 61.31 92 ALA A C 1
ATOM 704 O O . ALA A 1 92 ? -10.778 -22.896 28.335 1.00 61.31 92 ALA A O 1
ATOM 705 N N . PRO A 1 93 ? -9.771 -21.119 27.408 1.00 61.75 93 PRO A N 1
ATOM 706 C CA . PRO A 1 93 ? -9.732 -21.725 26.087 1.00 61.75 93 PRO A CA 1
ATOM 707 C C . PRO A 1 93 ? -8.899 -23.005 26.137 1.00 61.75 93 PRO A C 1
ATOM 709 O O . PRO A 1 93 ? -7.721 -22.976 26.505 1.00 61.75 93 PRO A O 1
ATOM 712 N N . GLN A 1 94 ? -9.503 -24.131 25.754 1.00 69.56 94 GLN A N 1
ATOM 713 C CA . GLN A 1 94 ? -8.758 -25.365 25.534 1.00 69.56 94 GLN A CA 1
ATOM 714 C C . GLN A 1 94 ? -7.619 -25.121 24.530 1.00 69.56 94 GLN A C 1
ATOM 716 O O . GLN A 1 94 ? -7.765 -24.279 23.634 1.00 69.56 94 GLN A O 1
ATOM 721 N N . PRO A 1 95 ? -6.486 -25.841 24.647 1.00 62.75 95 PRO A N 1
ATOM 722 C CA . PRO A 1 95 ? -5.361 -25.658 23.746 1.00 62.75 95 PRO A CA 1
ATOM 723 C C . PRO A 1 95 ? -5.841 -25.881 22.314 1.00 62.75 95 PRO A C 1
ATOM 725 O O . PRO A 1 95 ? -6.300 -26.968 21.961 1.00 62.75 95 PRO A O 1
ATOM 728 N N . LEU A 1 96 ? -5.757 -24.834 21.492 1.00 65.00 96 LEU A N 1
ATOM 729 C CA . LEU A 1 96 ? -6.023 -24.938 20.065 1.00 65.00 96 LEU A CA 1
ATOM 730 C C . LEU A 1 96 ? -5.157 -26.072 19.493 1.00 65.00 96 LEU A C 1
ATOM 732 O O . LEU A 1 96 ? -3.972 -26.148 19.840 1.00 65.00 96 LEU A O 1
ATOM 736 N N . PRO A 1 97 ? -5.698 -26.925 18.601 1.00 66.44 97 PRO A N 1
ATOM 737 C CA . PRO A 1 97 ? -4.879 -27.845 17.832 1.00 66.44 97 PRO A CA 1
ATOM 738 C C . PRO A 1 97 ? -3.744 -27.042 17.213 1.00 66.44 97 PRO A C 1
ATOM 740 O O . PRO A 1 97 ? -3.991 -26.044 16.526 1.00 66.44 97 PRO A O 1
ATOM 743 N N . LYS A 1 98 ? -2.509 -27.440 17.522 1.00 56.88 98 LYS A N 1
ATOM 744 C CA . LYS A 1 98 ? -1.291 -26.852 16.979 1.00 56.88 98 LYS A CA 1
ATOM 745 C C . LYS A 1 98 ? -1.359 -27.035 15.467 1.00 56.88 98 LYS A C 1
ATOM 747 O O . LYS A 1 98 ? -0.994 -28.078 14.947 1.00 56.88 98 LYS A O 1
ATOM 752 N N . ARG A 1 99 ? -1.931 -26.052 14.767 1.00 62.38 99 ARG A N 1
ATOM 753 C CA . ARG A 1 99 ? -1.833 -25.975 13.316 1.00 62.38 99 ARG A CA 1
ATOM 754 C C . ARG A 1 99 ? -0.354 -25.805 13.051 1.00 62.38 99 ARG A C 1
ATOM 756 O O . ARG A 1 99 ? 0.217 -24.784 13.434 1.00 62.38 99 ARG A O 1
ATOM 763 N N . ASP A 1 100 ? 0.246 -26.828 12.466 1.00 53.34 100 ASP A N 1
ATOM 764 C CA . ASP A 1 100 ? 1.586 -26.751 11.926 1.00 53.34 100 ASP A CA 1
ATOM 765 C C . ASP A 1 100 ? 1.570 -25.627 10.892 1.00 53.34 100 ASP A C 1
ATOM 767 O O . ASP A 1 100 ? 1.072 -25.764 9.775 1.00 53.34 100 ASP A O 1
ATOM 771 N N . ILE A 1 101 ? 2.025 -24.447 11.312 1.00 59.53 101 ILE A N 1
ATOM 772 C CA . ILE A 1 101 ? 2.340 -23.366 10.397 1.00 59.53 101 ILE A CA 1
ATOM 773 C C . ILE A 1 101 ? 3.617 -23.829 9.703 1.00 59.53 101 ILE A C 1
ATOM 775 O O . ILE A 1 101 ? 4.722 -23.483 10.120 1.00 59.53 101 ILE A O 1
ATOM 779 N N . GLU A 1 102 ? 3.470 -24.646 8.662 1.00 51.19 102 GLU A N 1
ATOM 780 C CA . GLU A 1 102 ? 4.490 -24.756 7.629 1.00 51.19 102 GLU A CA 1
ATOM 781 C C . GLU A 1 102 ? 4.688 -23.351 7.043 1.00 51.19 102 GLU A C 1
ATOM 783 O O . GLU A 1 102 ? 3.937 -22.861 6.199 1.00 51.19 102 GLU A O 1
ATOM 788 N N . GLN A 1 103 ? 5.690 -22.647 7.558 1.00 59.16 103 GLN A N 1
ATOM 789 C CA . GLN A 1 103 ? 6.317 -21.536 6.856 1.00 59.16 103 GLN A CA 1
ATOM 790 C C . GLN A 1 103 ? 7.235 -22.100 5.748 1.00 59.16 103 GLN A C 1
ATOM 792 O O . GLN A 1 103 ? 7.741 -23.208 5.923 1.00 59.16 103 GLN A O 1
ATOM 797 N N . PRO A 1 104 ? 7.596 -21.354 4.678 1.00 50.84 104 PRO A N 1
ATOM 798 C CA . PRO A 1 104 ? 7.146 -20.021 4.274 1.00 50.84 104 PRO A CA 1
ATOM 799 C C . PRO A 1 104 ? 6.665 -19.937 2.803 1.00 50.84 104 PRO A C 1
ATOM 801 O O . PRO A 1 104 ? 7.183 -20.584 1.895 1.00 50.84 104 PRO A O 1
ATOM 804 N N . ILE A 1 105 ? 5.778 -18.973 2.528 1.00 54.69 105 ILE A N 1
ATOM 805 C CA . ILE A 1 105 ? 5.289 -18.546 1.192 1.00 54.69 105 ILE A CA 1
ATOM 806 C C . ILE A 1 105 ? 6.395 -17.845 0.347 1.00 54.69 105 ILE A C 1
ATOM 808 O O . ILE A 1 105 ? 6.130 -17.139 -0.621 1.00 54.69 105 ILE A O 1
ATOM 812 N N . PHE A 1 106 ? 7.679 -18.032 0.665 1.00 55.03 106 PHE A N 1
ATOM 813 C CA . PHE A 1 106 ? 8.793 -17.345 -0.008 1.00 55.03 106 PHE A CA 1
ATOM 814 C C . PHE A 1 106 ? 9.444 -18.136 -1.159 1.00 55.03 106 PHE A C 1
ATOM 816 O O . PHE A 1 106 ? 10.540 -17.801 -1.602 1.00 55.03 106 PHE A O 1
ATOM 823 N N . SER A 1 107 ? 8.794 -19.175 -1.692 1.00 54.50 107 SER A N 1
ATOM 824 C CA . SER A 1 107 ? 9.380 -20.024 -2.747 1.00 54.50 107 SER A CA 1
ATOM 825 C C . SER A 1 107 ? 9.139 -19.540 -4.187 1.00 54.50 107 SER A C 1
ATOM 827 O O . SER A 1 107 ? 9.792 -20.023 -5.111 1.00 54.50 107 SER A O 1
ATOM 829 N N . ARG A 1 108 ? 8.270 -18.545 -4.420 1.00 56.50 108 ARG A N 1
ATOM 830 C CA . ARG A 1 108 ? 7.844 -18.157 -5.784 1.00 56.50 108 ARG A CA 1
ATOM 831 C C . ARG A 1 108 ? 8.653 -17.022 -6.435 1.00 56.50 108 ARG A C 1
ATOM 833 O O . ARG A 1 108 ? 8.229 -16.473 -7.441 1.00 56.50 108 ARG A O 1
ATOM 840 N N . ILE A 1 109 ? 9.819 -16.648 -5.910 1.00 55.34 109 ILE A N 1
ATOM 841 C CA . ILE A 1 109 ? 10.651 -15.592 -6.535 1.00 55.34 109 ILE A CA 1
ATOM 842 C C . ILE A 1 109 ? 11.913 -16.174 -7.198 1.00 55.34 109 ILE A C 1
ATOM 844 O O . ILE A 1 109 ? 12.409 -15.627 -8.181 1.00 55.34 109 ILE A O 1
ATOM 848 N N . ARG A 1 110 ? 12.390 -17.349 -6.761 1.00 58.12 110 ARG A N 1
ATOM 849 C CA . ARG A 1 110 ? 13.609 -17.980 -7.307 1.00 58.12 110 ARG A CA 1
ATOM 850 C C . ARG A 1 110 ? 13.460 -18.549 -8.727 1.00 58.12 110 ARG A C 1
ATOM 852 O O . ARG A 1 110 ? 14.464 -18.697 -9.412 1.00 58.12 110 ARG A O 1
ATOM 859 N N . GLY A 1 111 ? 12.238 -18.822 -9.191 1.00 61.97 111 GLY A N 1
ATOM 860 C CA . GLY A 1 111 ? 12.003 -19.462 -10.495 1.00 61.97 111 GLY A CA 1
ATOM 861 C C . GLY A 1 111 ? 12.092 -18.542 -11.719 1.00 61.97 111 GLY A C 1
ATOM 862 O O . GLY A 1 111 ? 12.254 -19.036 -12.828 1.00 61.97 111 GLY A O 1
ATOM 863 N N . VAL A 1 112 ? 11.998 -17.217 -11.542 1.00 68.75 112 VAL A N 1
ATOM 864 C CA . VAL A 1 112 ? 11.914 -16.259 -12.668 1.00 68.75 112 VAL A CA 1
ATOM 865 C C . VAL A 1 112 ? 13.244 -15.541 -12.931 1.00 68.75 112 VAL A C 1
ATOM 867 O O . VAL A 1 112 ? 13.497 -15.077 -14.037 1.00 68.75 112 VAL A O 1
ATOM 870 N N . LEU A 1 113 ? 14.150 -15.506 -11.952 1.00 76.44 113 LEU A N 1
ATOM 871 C CA . LEU A 1 113 ? 15.438 -14.815 -12.084 1.00 76.44 113 LEU A CA 1
ATOM 872 C C . LEU A 1 113 ? 16.422 -15.572 -12.995 1.00 76.44 113 LEU A C 1
ATOM 874 O O . LEU A 1 113 ? 17.169 -14.961 -13.753 1.00 76.44 113 LEU A O 1
ATOM 878 N N . LEU A 1 114 ? 16.371 -16.906 -12.958 1.00 81.69 114 LEU A N 1
ATOM 879 C CA . LEU A 1 114 ? 17.212 -17.788 -13.766 1.00 81.69 114 LEU A CA 1
ATOM 880 C C . LEU A 1 114 ? 16.938 -17.678 -15.283 1.00 81.69 114 LEU A C 1
ATOM 882 O O . LEU A 1 114 ? 17.905 -17.498 -16.023 1.00 81.69 114 LEU A O 1
ATOM 886 N N . PRO A 1 115 ? 15.681 -17.699 -15.784 1.00 84.00 115 PRO A N 1
ATOM 887 C CA . PRO A 1 115 ? 15.437 -17.496 -17.213 1.00 84.00 115 PRO A CA 1
ATOM 888 C C . PRO A 1 115 ? 15.801 -16.078 -17.680 1.00 84.00 115 PRO A C 1
ATOM 890 O O . PRO A 1 115 ? 16.328 -15.929 -18.777 1.00 84.00 115 PRO A O 1
ATOM 893 N N . ILE A 1 116 ? 15.601 -15.044 -16.851 1.00 88.12 116 ILE A N 1
ATOM 894 C CA . ILE A 1 116 ? 15.991 -13.662 -17.193 1.00 88.12 116 ILE A CA 1
ATOM 895 C C . ILE A 1 116 ? 17.514 -13.543 -17.345 1.00 88.12 116 ILE A C 1
ATOM 897 O O . ILE A 1 116 ? 17.987 -12.952 -18.315 1.00 88.12 116 ILE A O 1
ATOM 901 N N . LEU A 1 117 ? 18.282 -14.136 -16.424 1.00 89.50 117 LEU A N 1
ATOM 902 C CA . LEU A 1 117 ? 19.744 -14.155 -16.493 1.00 89.50 117 LEU A CA 1
ATOM 903 C C . LEU A 1 117 ? 20.244 -14.874 -17.757 1.00 89.50 117 LEU A C 1
ATOM 905 O O . LEU A 1 117 ? 21.155 -14.380 -18.416 1.00 89.50 117 LEU A O 1
ATOM 909 N N . LEU A 1 118 ? 19.631 -16.008 -18.119 1.00 91.81 118 LEU A N 1
ATOM 910 C CA . LEU A 1 118 ? 19.991 -16.765 -19.324 1.00 91.81 118 LEU A CA 1
ATOM 911 C C . LEU A 1 118 ? 19.686 -15.992 -20.614 1.00 91.81 118 LEU A C 1
ATOM 913 O O . LEU A 1 118 ? 20.513 -15.980 -21.523 1.00 91.81 118 LEU A O 1
ATOM 917 N N . ILE A 1 119 ? 18.539 -15.309 -20.684 1.00 91.25 119 ILE A N 1
ATOM 918 C CA . ILE A 1 119 ? 18.182 -14.462 -21.833 1.00 91.25 119 ILE A CA 1
ATOM 919 C C . ILE A 1 119 ? 19.168 -13.296 -21.962 1.00 91.25 119 ILE A C 1
ATOM 921 O O . ILE A 1 119 ? 19.654 -13.024 -23.059 1.00 91.25 119 ILE A O 1
ATOM 925 N N . LEU A 1 120 ? 19.510 -12.636 -20.850 1.00 91.69 120 LEU A N 1
ATOM 926 C CA . LEU A 1 120 ? 20.472 -11.534 -20.844 1.00 91.69 120 LEU A CA 1
ATOM 927 C C . LEU A 1 120 ? 21.860 -11.997 -21.312 1.00 91.69 120 LEU A C 1
ATOM 929 O O . LEU A 1 120 ? 22.463 -11.348 -22.164 1.00 91.69 120 LEU A O 1
ATOM 933 N N . LEU A 1 121 ? 22.339 -13.139 -20.806 1.00 92.56 121 LEU A N 1
ATOM 934 C CA . LEU A 1 121 ? 23.603 -13.739 -21.235 1.00 92.56 121 LEU A CA 1
ATOM 935 C C . LEU A 1 121 ? 23.579 -14.059 -22.738 1.00 92.56 121 LEU A C 1
ATOM 937 O O . LEU A 1 121 ? 24.534 -13.749 -23.445 1.00 92.56 121 LEU A O 1
ATOM 941 N N . GLY A 1 122 ? 22.473 -14.618 -23.238 1.00 89.88 122 GLY A N 1
ATOM 942 C CA . GLY A 1 122 ? 22.293 -14.923 -24.658 1.00 89.88 122 GLY A CA 1
ATOM 943 C C . GLY A 1 122 ? 22.365 -13.681 -25.551 1.00 89.88 122 GLY A C 1
ATOM 944 O O . GLY A 1 122 ? 23.055 -13.702 -26.568 1.00 89.88 122 GLY A O 1
ATOM 945 N N . ILE A 1 123 ? 21.720 -12.579 -25.150 1.00 88.75 123 ILE A N 1
ATOM 946 C CA . ILE A 1 123 ? 21.775 -11.301 -25.880 1.00 88.75 123 ILE A CA 1
ATOM 947 C C . ILE A 1 123 ? 23.195 -10.727 -25.872 1.00 88.75 123 ILE A C 1
ATOM 949 O O . ILE A 1 123 ? 23.655 -10.233 -26.899 1.00 88.75 123 ILE A O 1
ATOM 953 N N . ILE A 1 124 ? 23.908 -10.818 -24.745 1.00 86.12 124 ILE A N 1
ATOM 954 C CA . ILE A 1 124 ? 25.296 -10.351 -24.646 1.00 86.12 124 ILE A CA 1
ATOM 955 C C . ILE A 1 124 ? 26.199 -11.157 -25.585 1.00 86.12 124 ILE A C 1
ATOM 957 O O . ILE A 1 124 ? 26.960 -10.555 -26.333 1.00 86.12 124 ILE A O 1
ATOM 961 N N . VAL A 1 125 ? 26.087 -12.490 -25.601 1.00 85.06 125 VAL A N 1
ATOM 962 C CA . VAL A 1 125 ? 26.897 -13.360 -26.475 1.00 85.06 125 VAL A CA 1
ATOM 963 C C . VAL A 1 125 ? 26.595 -13.118 -27.959 1.00 85.06 125 VAL A C 1
ATOM 965 O O . VAL A 1 125 ? 27.519 -13.043 -28.768 1.00 85.06 125 VAL A O 1
ATOM 968 N N . LEU A 1 126 ? 25.322 -12.941 -28.331 1.00 78.94 126 LEU A N 1
ATOM 969 C CA . LEU A 1 126 ? 24.953 -12.597 -29.710 1.00 78.94 126 LEU A CA 1
ATOM 970 C C . LEU A 1 126 ? 25.458 -11.203 -30.111 1.00 78.94 126 LEU A C 1
ATOM 972 O O . LEU A 1 126 ? 25.954 -11.018 -31.222 1.00 78.94 126 LEU A O 1
ATOM 976 N N . GLY A 1 127 ? 25.344 -10.224 -29.211 1.00 72.12 127 GLY A N 1
ATOM 977 C CA . GLY A 1 127 ? 25.767 -8.848 -29.455 1.00 72.12 127 GLY A CA 1
ATOM 978 C C . GLY A 1 127 ? 27.282 -8.710 -29.601 1.00 72.12 127 GLY A C 1
ATOM 979 O O . GLY A 1 127 ? 27.752 -8.048 -30.525 1.00 72.12 127 GLY A O 1
ATOM 980 N N . THR A 1 128 ? 28.064 -9.368 -28.740 1.00 70.75 128 THR A N 1
ATOM 981 C CA . THR A 1 128 ? 29.532 -9.325 -28.818 1.00 70.75 128 THR A CA 1
ATOM 982 C C . THR A 1 128 ? 30.059 -10.037 -30.060 1.00 70.75 128 THR A C 1
ATOM 984 O O . THR A 1 128 ? 30.979 -9.522 -30.691 1.00 70.75 128 THR A O 1
ATOM 987 N N . GLY A 1 129 ? 29.436 -11.143 -30.484 1.00 67.00 129 GLY A N 1
ATOM 988 C CA . GLY A 1 129 ? 29.782 -11.817 -31.740 1.00 67.00 129 GLY A CA 1
ATOM 989 C C . GLY A 1 129 ? 29.623 -10.918 -32.973 1.00 67.00 129 GLY A C 1
ATOM 990 O O . GLY A 1 129 ? 30.481 -10.914 -33.854 1.00 67.00 129 GLY A O 1
ATOM 991 N N . PHE A 1 130 ? 28.571 -10.095 -33.011 1.00 68.00 130 PHE A N 1
ATOM 992 C CA . PHE A 1 130 ? 28.324 -9.158 -34.111 1.00 68.00 130 PHE A CA 1
ATOM 993 C C . PHE A 1 130 ? 29.295 -7.963 -34.107 1.00 68.00 130 PHE A C 1
ATOM 995 O O . PHE A 1 130 ? 29.777 -7.542 -35.159 1.00 68.00 130 PHE A O 1
ATOM 1002 N N . ILE A 1 131 ? 29.628 -7.440 -32.922 1.00 65.19 131 ILE A N 1
ATOM 1003 C CA . ILE A 1 131 ? 30.532 -6.289 -32.765 1.00 65.19 131 ILE A CA 1
ATOM 1004 C C . ILE A 1 131 ? 31.974 -6.650 -33.146 1.00 65.19 131 ILE A C 1
ATOM 1006 O O . ILE A 1 131 ? 32.633 -5.869 -33.832 1.00 65.19 131 ILE A O 1
ATOM 1010 N N . VAL A 1 132 ? 32.450 -7.839 -32.763 1.00 70.31 132 VAL A N 1
ATOM 1011 C CA . VAL A 1 132 ? 33.802 -8.309 -33.116 1.00 70.31 132 VAL A CA 1
ATOM 1012 C C . VAL A 1 132 ? 33.942 -8.476 -34.633 1.00 70.31 132 VAL A C 1
ATOM 1014 O O . VAL A 1 132 ? 34.923 -8.019 -35.213 1.00 70.31 132 VAL A O 1
ATOM 1017 N N . HIS A 1 133 ? 32.926 -9.022 -35.309 1.00 65.00 133 HIS A N 1
ATOM 1018 C CA . HIS A 1 133 ? 32.960 -9.194 -36.765 1.00 65.00 133 HIS A CA 1
ATOM 1019 C C . HIS A 1 133 ? 32.944 -7.865 -37.541 1.00 65.00 133 HIS A C 1
ATOM 1021 O O . HIS A 1 133 ? 33.566 -7.753 -38.598 1.00 65.00 133 HIS A O 1
ATOM 1027 N N . ALA A 1 134 ? 32.252 -6.851 -37.015 1.00 69.31 134 ALA A N 1
ATOM 1028 C CA . ALA A 1 134 ? 32.210 -5.514 -37.600 1.00 69.31 134 ALA A CA 1
ATOM 1029 C C . ALA A 1 134 ? 33.524 -4.734 -37.404 1.00 69.31 134 ALA A C 1
ATOM 1031 O O . ALA A 1 134 ? 33.905 -3.944 -38.271 1.00 69.31 134 ALA A O 1
ATOM 1032 N N . TRP A 1 135 ? 34.241 -4.962 -36.300 1.00 66.62 135 TRP A N 1
ATOM 1033 C CA . TRP A 1 135 ? 35.545 -4.336 -36.060 1.00 66.62 135 TRP A CA 1
ATOM 1034 C C . TRP A 1 135 ? 36.629 -4.879 -36.996 1.00 66.62 135 TRP A C 1
ATOM 1036 O O . TRP A 1 135 ? 37.364 -4.081 -37.572 1.00 66.62 135 TRP A O 1
ATOM 1046 N N . GLU A 1 136 ? 36.671 -6.189 -37.244 1.00 69.81 136 GLU A N 1
ATOM 1047 C CA . GLU A 1 136 ? 37.629 -6.815 -38.176 1.00 69.81 136 GLU A CA 1
ATOM 1048 C C . GLU A 1 136 ? 37.516 -6.256 -39.609 1.00 69.81 136 GLU A C 1
ATOM 1050 O O . GLU A 1 136 ? 38.519 -5.940 -40.253 1.00 69.81 136 GLU A O 1
ATOM 1055 N N . LEU A 1 137 ? 36.287 -6.040 -40.097 1.00 71.25 137 LEU A N 1
ATOM 1056 C CA . LEU A 1 137 ? 36.053 -5.426 -41.411 1.00 71.25 137 LEU A CA 1
ATOM 1057 C C . LEU A 1 137 ? 36.511 -3.962 -41.457 1.00 71.25 137 LEU A C 1
ATOM 1059 O O . LEU A 1 137 ? 37.092 -3.524 -42.451 1.00 71.25 137 LEU A O 1
ATOM 1063 N N . SER A 1 138 ? 36.283 -3.212 -40.376 1.00 77.12 138 SER A N 1
ATOM 1064 C CA . SER A 1 138 ? 36.715 -1.816 -40.263 1.00 77.12 138 SER A CA 1
ATOM 1065 C C . SER A 1 138 ? 38.246 -1.692 -40.247 1.00 77.12 138 SER A C 1
ATOM 1067 O O . SER A 1 138 ? 38.811 -0.841 -40.937 1.00 77.12 138 SER A O 1
ATOM 1069 N N . PHE A 1 139 ? 38.937 -2.593 -39.537 1.00 81.38 139 PHE A N 1
ATOM 1070 C CA . PHE A 1 139 ? 40.402 -2.653 -39.505 1.00 81.38 139 PHE A CA 1
ATOM 1071 C C . PHE A 1 139 ? 41.009 -2.987 -40.876 1.00 81.38 139 PHE A C 1
ATOM 1073 O O . PHE A 1 139 ? 41.951 -2.315 -41.301 1.00 81.38 139 PHE A O 1
ATOM 1080 N N . LEU A 1 140 ? 40.455 -3.964 -41.604 1.00 81.94 140 LEU A N 1
ATOM 1081 C CA . LEU A 1 140 ? 40.912 -4.305 -42.958 1.00 81.94 140 LEU A CA 1
ATOM 1082 C C . LEU A 1 140 ? 40.726 -3.146 -43.946 1.00 81.94 140 LEU A C 1
ATOM 1084 O O . LEU A 1 140 ? 41.612 -2.880 -44.760 1.00 81.94 140 LEU A O 1
ATOM 1088 N N . LEU A 1 141 ? 39.604 -2.427 -43.856 1.00 85.38 141 LEU A N 1
ATOM 1089 C CA . LEU A 1 141 ? 39.321 -1.281 -44.720 1.00 85.38 141 LEU A CA 1
ATOM 1090 C C . LEU A 1 141 ? 40.301 -0.130 -44.453 1.00 85.38 141 LEU A C 1
ATOM 1092 O O . LEU A 1 141 ? 40.857 0.429 -45.398 1.00 85.38 141 LEU A O 1
ATOM 1096 N N . LEU A 1 142 ? 40.584 0.176 -43.182 1.00 87.44 142 LEU A N 1
ATOM 1097 C CA . LEU A 1 142 ? 41.590 1.171 -42.792 1.00 87.44 142 LEU A CA 1
ATOM 1098 C C . LEU A 1 142 ? 42.998 0.800 -43.272 1.00 87.44 142 LEU A C 1
ATOM 1100 O O . LEU A 1 142 ? 43.718 1.661 -43.780 1.00 87.44 142 LEU A O 1
ATOM 1104 N N . LEU A 1 143 ? 43.382 -0.474 -43.168 1.00 86.88 143 LEU A N 1
ATOM 1105 C CA . LEU A 1 143 ? 44.677 -0.958 -43.648 1.00 86.88 143 LEU A CA 1
ATOM 1106 C C . LEU A 1 143 ? 44.780 -0.870 -45.183 1.00 86.88 143 LEU A C 1
ATOM 1108 O O . LEU A 1 143 ? 45.803 -0.436 -45.723 1.00 86.88 143 LEU A O 1
ATOM 1112 N N . CYS A 1 144 ? 43.700 -1.194 -45.897 1.00 89.94 144 CYS A N 1
ATOM 1113 C CA . CYS A 1 144 ? 43.617 -1.040 -47.350 1.00 89.94 144 CYS A CA 1
ATOM 1114 C C . CYS A 1 144 ? 43.673 0.439 -47.781 1.00 89.94 144 CYS A C 1
ATOM 1116 O O . CYS A 1 144 ? 44.360 0.787 -48.740 1.00 89.94 144 CYS A O 1
ATOM 1118 N N . LEU A 1 145 ? 42.994 1.334 -47.060 1.00 91.81 145 LEU A N 1
ATOM 1119 C CA . LEU A 1 145 ? 43.018 2.772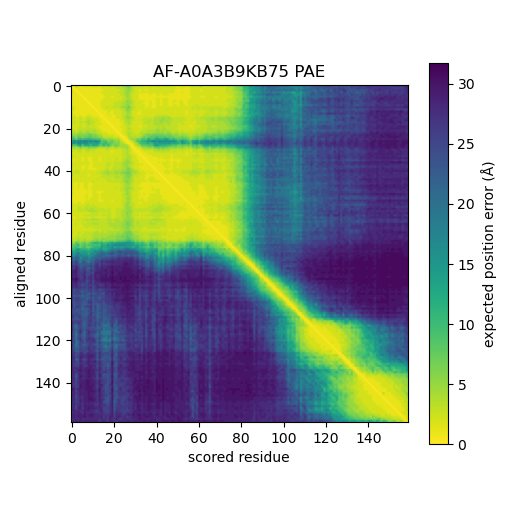 -47.335 1.00 91.81 145 LEU A CA 1
ATOM 1120 C C . LEU A 1 145 ? 44.406 3.376 -47.065 1.00 91.81 145 LEU A C 1
ATOM 1122 O O . LEU A 1 145 ? 44.898 4.179 -47.857 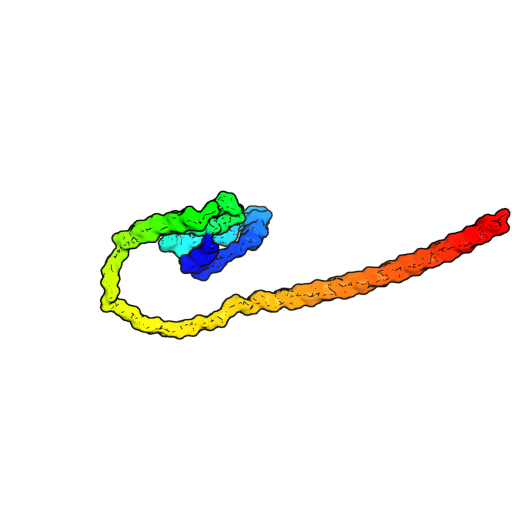1.00 91.81 145 LEU A O 1
ATOM 1126 N N . GLY A 1 146 ? 45.059 2.966 -45.975 1.00 92.25 146 GLY A N 1
ATOM 1127 C CA . GLY A 1 146 ? 46.402 3.424 -45.621 1.00 92.25 146 GLY A CA 1
ATOM 1128 C C . GLY A 1 146 ? 47.454 3.018 -46.656 1.00 92.25 146 GLY A C 1
ATOM 1129 O O . GLY A 1 146 ? 48.274 3.840 -47.064 1.00 92.25 146 GLY A O 1
ATOM 1130 N N . THR A 1 147 ? 47.398 1.776 -47.142 1.00 90.56 147 THR A N 1
ATOM 1131 C CA . THR A 1 147 ? 48.301 1.303 -48.207 1.00 90.56 147 THR A CA 1
ATOM 1132 C C . THR A 1 147 ? 48.067 2.038 -49.530 1.00 90.56 147 THR A C 1
ATOM 1134 O O . THR A 1 147 ? 49.035 2.456 -50.166 1.00 90.56 147 THR A O 1
ATOM 1137 N N . LEU A 1 148 ? 46.810 2.294 -49.913 1.00 93.88 148 LEU A N 1
ATOM 1138 C CA . LEU A 1 148 ? 46.469 3.093 -51.097 1.00 93.88 148 LEU A CA 1
ATOM 1139 C C . LEU A 1 148 ? 47.037 4.521 -51.013 1.00 93.88 148 LEU A C 1
ATOM 1141 O O . LEU A 1 148 ? 47.634 5.007 -51.974 1.00 93.88 148 LEU A O 1
ATOM 1145 N N . LEU A 1 149 ? 46.882 5.182 -49.861 1.00 93.56 149 LEU A N 1
ATOM 1146 C CA . LEU A 1 149 ? 47.400 6.534 -49.639 1.00 93.56 149 LEU A CA 1
ATOM 1147 C C . LEU A 1 149 ? 48.928 6.586 -49.710 1.00 93.56 149 LEU A C 1
ATOM 1149 O O . LEU A 1 149 ? 49.465 7.514 -50.310 1.00 93.56 149 LEU A O 1
ATOM 1153 N N . LEU A 1 150 ? 49.631 5.588 -49.165 1.00 91.81 150 LEU A N 1
ATOM 1154 C CA . LEU A 1 150 ? 51.093 5.503 -49.263 1.00 91.81 150 LEU A CA 1
ATOM 1155 C C . LEU A 1 150 ? 51.569 5.346 -50.712 1.00 91.81 150 LEU A C 1
ATOM 1157 O O . LEU A 1 150 ? 52.524 6.009 -51.117 1.00 91.81 150 LEU A O 1
ATOM 1161 N N . VAL A 1 151 ? 50.890 4.517 -51.509 1.00 92.75 151 VAL A N 1
ATOM 1162 C CA . VAL A 1 151 ? 51.200 4.352 -52.938 1.00 9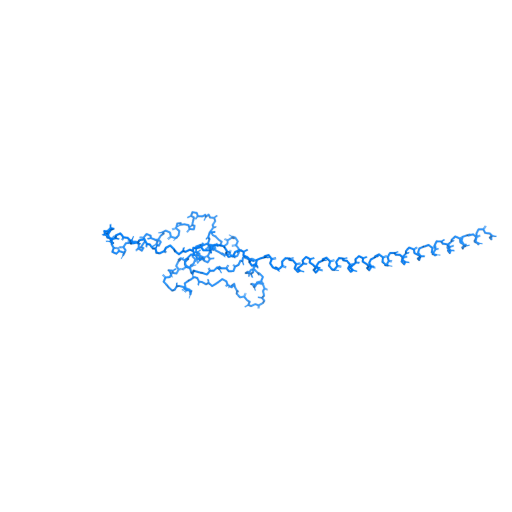2.75 151 VAL A CA 1
ATOM 1163 C C . VAL A 1 151 ? 50.960 5.656 -53.696 1.00 92.75 151 VAL A C 1
ATOM 1165 O O . VAL A 1 151 ? 51.810 6.082 -54.478 1.00 92.75 151 VAL A O 1
ATOM 1168 N N . LEU A 1 152 ? 49.836 6.326 -53.438 1.00 89.94 152 LEU A N 1
ATOM 1169 C CA . LEU A 1 152 ? 49.486 7.582 -54.095 1.00 89.94 152 LEU A CA 1
ATOM 1170 C C . LEU A 1 152 ? 50.447 8.715 -53.709 1.00 89.94 152 LEU A C 1
ATOM 1172 O O . LEU A 1 152 ? 50.879 9.474 -54.573 1.00 89.94 152 LEU A O 1
ATOM 1176 N N . PHE A 1 153 ? 50.844 8.781 -52.438 1.00 92.00 153 PHE A N 1
ATOM 1177 C CA . PHE A 1 153 ? 51.850 9.719 -51.948 1.00 92.00 153 PHE A CA 1
ATOM 1178 C C . PHE A 1 153 ? 53.223 9.458 -52.577 1.00 92.00 153 PHE A C 1
ATOM 1180 O O . PHE A 1 153 ? 53.872 10.394 -53.036 1.00 92.00 153 PHE A O 1
ATOM 1187 N N . SER A 1 154 ? 53.642 8.193 -52.678 1.00 89.50 154 SER A N 1
ATOM 1188 C CA . SER A 1 154 ? 54.899 7.817 -53.335 1.00 89.50 154 SER A CA 1
ATOM 1189 C C . SER A 1 154 ? 54.901 8.152 -54.831 1.00 89.50 154 SER A C 1
ATOM 1191 O O . SER A 1 154 ? 55.925 8.574 -55.359 1.00 89.50 154 SER A O 1
ATOM 1193 N N . LEU A 1 155 ? 53.761 8.017 -55.516 1.00 89.69 155 LEU A N 1
ATOM 1194 C CA . LEU A 1 155 ? 53.605 8.429 -56.915 1.00 89.69 155 LEU A CA 1
ATOM 1195 C C . LEU A 1 155 ? 53.637 9.951 -57.080 1.00 89.69 155 LEU A C 1
ATOM 1197 O O . LEU A 1 155 ? 54.202 10.444 -58.057 1.00 89.69 155 LEU A O 1
ATOM 1201 N N . LEU A 1 156 ? 53.052 10.688 -56.134 1.00 89.19 156 LEU A N 1
ATOM 1202 C CA . LEU A 1 156 ? 53.025 12.147 -56.154 1.00 89.19 156 LEU A CA 1
ATOM 1203 C C . LEU A 1 156 ? 54.395 12.750 -55.819 1.00 89.19 156 LEU A C 1
ATOM 1205 O O . LEU A 1 156 ? 54.764 13.748 -56.418 1.00 89.19 156 LEU A O 1
ATOM 1209 N N . SER A 1 157 ? 55.170 12.125 -54.925 1.00 87.31 157 SER A N 1
ATOM 1210 C CA . SER A 1 157 ? 56.524 12.583 -54.577 1.00 87.31 157 SER A CA 1
ATOM 1211 C C . SER A 1 157 ? 57.578 12.253 -55.640 1.00 87.31 157 SER A C 1
ATOM 1213 O O . SER A 1 157 ? 58.731 12.657 -55.499 1.00 87.31 157 SER A O 1
ATOM 1215 N N . ARG A 1 158 ? 57.230 11.432 -56.638 1.00 78.31 158 ARG A N 1
ATOM 1216 C CA . ARG A 1 158 ? 58.126 11.011 -57.726 1.00 78.31 158 ARG A CA 1
ATOM 1217 C C . ARG A 1 158 ? 57.931 11.830 -59.006 1.00 78.31 158 ARG A C 1
ATOM 1219 O O . ARG A 1 158 ? 58.671 11.608 -59.963 1.00 78.31 158 ARG A O 1
ATOM 1226 N N . ARG A 1 159 ? 56.929 12.711 -59.032 1.00 62.75 159 ARG A N 1
ATOM 1227 C CA . ARG A 1 159 ? 56.719 13.741 -60.056 1.00 62.75 159 ARG A CA 1
ATOM 1228 C C . ARG A 1 159 ? 57.305 15.063 -59.589 1.00 62.75 159 ARG A C 1
ATOM 1230 O O . ARG A 1 159 ? 57.756 15.807 -60.482 1.00 62.75 159 ARG A O 1
#

Solvent-accessible surface area (backbone atoms only — not comparable to full-atom values): 9737 Å² total; per-residue (Å²): 107,37,59,58,53,47,23,73,73,56,77,45,83,68,78,52,68,68,61,35,54,60,44,43,70,39,91,90,38,67,67,76,69,74,61,51,35,81,76,32,74,86,46,52,70,64,58,30,51,49,41,50,31,52,58,39,90,50,74,85,62,27,60,95,45,70,64,64,52,49,53,64,53,44,59,52,56,61,62,56,61,76,71,56,80,82,73,69,92,80,72,81,81,72,83,70,80,82,72,80,77,80,75,72,94,75,70,84,62,71,75,60,55,56,60,53,52,51,52,52,52,50,51,48,56,56,50,50,57,54,52,56,58,54,48,57,55,51,52,53,50,51,52,54,51,52,54,52,50,52,53,52,49,55,56,59,75,73,109

Radius of gyration: 33.48 Å; Cα contacts (8 Å, |Δi|>4): 72; chains: 1; bounding box: 79×42×94 Å

Foldseek 3Di:
DLQVVLCVLQVDRFDDLVVQVVQCPPPPGHRPGDQSCVRPVPDDPQNSVLSCQCPPSDPVSHDPDPVVSVVSVVVVVVVVVVPDDPPDPPDPDDDDPPPPPPDDPPPPPVPPVVVVVVVVVVCVVVVVVVVVVVVVVVVVVVVVVVVVVVVVVVVVVVD

pLDDT: mean 81.62, std 15.31, range [47.84, 97.94]

Sequence (159 aa):
LGATLYTLLTGTIPPNAITRVTRSKSKGANDPLSPAKLLVPAIPTTVDHALQRAMAISSADRFETVEQFWQLLNVYATEQQVQLPRVTSEDAPQPLPKRDIEQPIFSRIRGVLLPILLILLGIIVLGTGFIVHAWELSFLLLLCLGTLLLVLFSLLSRR

Secondary structure (DSSP, 8-state):
-HHHHHHHHHS-PPPPHHHHHHHHTSTTPPP----HHHH-TTS-HHHHHHHHHHT-SSGGGS-SSHHHHHHHHHHHHHHHHTTS----S-SPPPPPP--------TTSSHHHHHHHHHHHHHHHHHHHHHHHHHHHHHHHHHHHHHHHHHHHHHHHTT-

=== Feature glossary ===
Key to the feature types in this record:

Secondary structure (8-state, DSSP). Secondary structure is the local, repeating backbone conformation. DSSP classifies it into eight states by reading the hydrogen-bond network: three helix types (H, G, I), two β types (E, B), two non-regular types (T, S), and unstructured coil (-).

Backbone torsions (φ/ψ). Backbone dihedral angles. Every residue except chain termini has a φ (preceding-C → N → Cα → C) and a ψ (N → Cα → C → next-N). They are reported in degrees following the IUPAC sign convention. Secondary structure is essentially a statement about which (φ, ψ) basin each residue occupies.

Predicted aligned error. Predicted Aligned Error (PAE) is an AlphaFold confidence matrix: entry (i, j) is the expected error in the position of residue j, in ångströms, when the prediction is superimposed on the true structure at residue i. Low PAE within a block of residues means that block is internally rigid and well-predicted; high PAE between two blocks means their relative placement is uncertain even if each block individually is confident.

B-factor. B-factor (Debye–Waller factor) reflects atomic displacement in the crystal lattice. It is an experimental observable (units Å²), not a prediction; low values mean the atom is pinned down, high values mean it moves or is heterogeneous across the crystal.

Secondary structure (3-state, P-SEA). Three-state secondary structure (P-SEA) collapses the eight DSSP classes into helix (a), strand (b), and coil (c). P-SEA assigns these from Cα geometry alone — distances and angles — without requiring backbone oxygens, so it works on any Cα trace.

Sequence. Primary structure: the covalent order of the twenty standard amino acids along the backbone. Two proteins with the same sequence will (almost always) fold to the same structure; two with 30% identity often share a fold but not the details.

pLDDT. pLDDT is the predicted lDDT-Cα score: AlphaFold's confidence that the local environment of each residue (all inter-atomic distances within 15 Å) is correctly placed. It is a per-residue number between 0 and 100, with higher meaning more reliable.

InterPro / GO / CATH / organism. Functional annotations link the protein to curated databases. InterPro entries identify conserved domains and families by matching the sequence against member-database signatures (Pfam, PROSITE, CDD, …). Gene Ontology (GO) terms describe molecular function, biological process, and cellular component in a controlled vocabulary. CATH places the structure in a hierarchical fold classification (Class/Architecture/Topology/Homologous-superfamily). The organism is the source species.

Contact-map, Ramachandran, and PAE plots. Three diagnostic plots accompany the record. The Cα contact map visualizes the tertiary structure as a 2D adjacency matrix (8 Å cutoff, sequence-local contacts suppressed). The Ramachandran plot shows the distribution of backbone (φ, ψ) torsions, with points in the α and β basins reflecting secondary structure content. The PAE plot shows AlphaFold's inter-residue confidence as a color matrix.

mmCIF coordinates. The mmCIF table is the protein's shape written out atom by atom. For each backbone N, Cα, C, and carbonyl O, it records an (x, y, z) coordinate triple in Å plus the residue type, chain letter, and residue number.

Radius of gyration, Cα contacts, bounding box. Three whole-structure scalars: the radius of gyration (RMS distance of Cα from centroid, in Å), the count of Cα–Cα contacts (pairs closer than 8 Å and separated by more than four residues in sequence — i.e. tertiary, not local, contacts), and the bounding-box dimensions. Together they distinguish compact globular folds from extended fibres or disordered chains.

Foldseek 3Di. The Foldseek 3Di string encodes local tertiary geometry as a 20-letter alphabet — one character per residue — derived from the relative positions of nearby Cα atoms. Unlike the amino-acid sequence, 3Di is a direct function of the 3D structure, so two proteins with the same fold have similar 3Di strings even at low sequence identity.

Rendered structure images. Six rendered views show the 3D structure from the faces of a cube — i.e. along ±x, ±y, ±z. Rendering representation is drawn randomly per protein from cartoon (secondary-structure ribbons), sticks (backbone bonds), or molecular surface; coloring is either N→C rainbow (blue at the N-terminus through red at the C-terminus) or one color per chain.

Nearest PDB structures. The Foldseek neighbor list gives the closest experimentally determined structures in the PDB, ranked by structural alignment. TM-score near 1 means near-identical fold; near 0.3 means only rough topology match. This is how one finds what a novel AlphaFold prediction most resembles in the solved-structure universe.

Solvent-accessible surface area. SASA measures how much of the protein is reachable by solvent. It is computed by rolling a water-sized probe over the atomic surface and summing the exposed area (Å²). Per-residue SASA distinguishes core (buried, low SASA) from surface (exposed, high SASA) residues; total SASA is a whole-molecule size measure.